Protein AF-A0A2S8PLY9-F1 (afdb_monomer)

Mean predicted aligned error: 3.07 Å

Sequence (62 aa):
EPSGLLPMQMPAHMKTVEEQLEDVAHDMECHVDSDGNTYDFGFGLNWVGVIEDERTRKYRKR

Structure (mmCIF, N/CA/C/O backbone):
data_AF-A0A2S8PLY9-F1
#
_entry.id   AF-A0A2S8PLY9-F1
#
loop_
_atom_site.group_PDB
_atom_site.id
_atom_site.type_symbol
_atom_site.label_atom_id
_atom_site.label_alt_id
_atom_site.label_comp_id
_atom_site.label_asym_id
_atom_site.label_entity_id
_atom_site.label_seq_id
_atom_site.pdbx_PDB_ins_code
_atom_site.Cartn_x
_atom_site.Cartn_y
_atom_site.Cartn_z
_atom_site.occupancy
_atom_site.B_iso_or_equiv
_atom_site.auth_seq_id
_atom_site.auth_comp_id
_atom_site.auth_asym_id
_atom_site.auth_atom_id
_atom_site.pdbx_PDB_model_num
ATOM 1 N N . GLU A 1 1 ? 7.849 2.704 -18.867 1.00 83.50 1 GLU A N 1
ATOM 2 C CA . GLU A 1 1 ? 7.300 1.693 -17.950 1.00 83.50 1 GLU A CA 1
ATOM 3 C C . GLU A 1 1 ? 6.930 2.368 -16.625 1.00 83.50 1 GLU A C 1
ATOM 5 O O . GLU A 1 1 ? 7.681 3.254 -16.219 1.00 83.50 1 GLU A O 1
ATOM 10 N N . PRO A 1 2 ? 5.779 2.050 -15.998 1.00 92.94 2 PRO A N 1
ATOM 11 C CA . PRO A 1 2 ? 5.418 2.580 -14.684 1.00 92.94 2 PRO A CA 1
ATOM 12 C C . PRO A 1 2 ? 6.462 2.220 -13.620 1.00 92.94 2 PRO A C 1
ATOM 14 O O . PRO A 1 2 ? 6.989 1.113 -13.607 1.00 92.94 2 PRO A O 1
ATOM 17 N N . SER A 1 3 ? 6.762 3.162 -12.728 1.00 94.94 3 SER A N 1
ATOM 18 C CA . SER A 1 3 ? 7.789 3.001 -11.685 1.00 94.94 3 SER A CA 1
ATOM 19 C C . SER A 1 3 ? 7.337 3.512 -10.312 1.00 94.94 3 SER A C 1
ATOM 21 O O . SER A 1 3 ? 8.174 3.763 -9.434 1.00 94.94 3 SER A O 1
ATOM 23 N N . GLY A 1 4 ? 6.031 3.751 -10.164 1.00 95.38 4 GLY A N 1
ATOM 24 C CA . GLY A 1 4 ? 5.413 4.270 -8.950 1.00 95.38 4 GLY A CA 1
ATOM 25 C C . GLY A 1 4 ? 5.383 3.215 -7.852 1.00 95.38 4 GLY A C 1
ATOM 26 O O . GLY A 1 4 ? 5.127 2.047 -8.127 1.00 95.38 4 GLY A O 1
ATOM 27 N N . LEU A 1 5 ? 5.648 3.650 -6.623 1.00 95.88 5 LEU A N 1
ATOM 28 C CA . LEU A 1 5 ? 5.575 2.829 -5.419 1.00 95.88 5 LEU A CA 1
ATOM 29 C C . LEU A 1 5 ? 4.596 3.483 -4.444 1.00 95.88 5 LEU A C 1
ATOM 31 O O . LEU A 1 5 ? 4.542 4.714 -4.369 1.00 95.88 5 LEU A O 1
ATOM 35 N N . LEU A 1 6 ? 3.846 2.676 -3.701 1.00 95.56 6 LEU A N 1
ATOM 36 C CA . LEU A 1 6 ? 2.907 3.170 -2.704 1.00 95.56 6 LEU A CA 1
ATOM 37 C C . LEU A 1 6 ? 3.653 3.883 -1.561 1.00 95.56 6 LEU A C 1
ATOM 39 O O . LEU A 1 6 ? 4.532 3.275 -0.941 1.00 95.56 6 LEU A O 1
ATOM 43 N N . PRO A 1 7 ? 3.313 5.152 -1.257 1.00 94.12 7 PRO A N 1
ATOM 44 C CA . PRO A 1 7 ? 3.936 5.908 -0.171 1.00 94.12 7 PRO A CA 1
ATOM 45 C C . PRO A 1 7 ? 3.340 5.584 1.208 1.00 94.12 7 PRO A C 1
ATOM 47 O O . PRO A 1 7 ? 3.845 6.073 2.213 1.00 94.12 7 PRO A O 1
ATOM 50 N N . MET A 1 8 ? 2.272 4.787 1.261 1.00 93.25 8 MET A N 1
ATOM 51 C CA . MET A 1 8 ? 1.603 4.314 2.474 1.00 93.25 8 MET A CA 1
ATOM 52 C C . MET A 1 8 ? 0.918 2.972 2.192 1.00 93.25 8 MET A C 1
ATOM 54 O O . MET A 1 8 ? 0.773 2.590 1.031 1.00 93.25 8 MET A O 1
ATOM 58 N N . GLN A 1 9 ? 0.490 2.269 3.237 1.00 95.62 9 GLN A N 1
ATOM 59 C CA . GLN A 1 9 ? -0.295 1.043 3.087 1.00 95.62 9 GLN A CA 1
ATOM 60 C C . GLN A 1 9 ? -1.672 1.349 2.491 1.00 95.62 9 GLN A C 1
ATOM 62 O O . GLN A 1 9 ? -2.293 2.352 2.846 1.00 95.62 9 GLN A O 1
ATOM 67 N N . MET A 1 10 ? -2.159 0.492 1.593 1.00 96.38 10 MET A N 1
ATOM 68 C CA . MET A 1 10 ? -3.542 0.567 1.128 1.00 96.38 10 MET A CA 1
ATOM 69 C C . MET A 1 10 ? -4.424 -0.270 2.066 1.00 96.38 10 MET A C 1
ATOM 71 O O . MET A 1 10 ? -4.238 -1.487 2.115 1.00 96.38 10 MET A O 1
ATOM 75 N N . PRO A 1 11 ? -5.384 0.326 2.791 1.00 96.50 11 PRO A N 1
ATOM 76 C CA . PRO A 1 11 ? -6.215 -0.396 3.750 1.00 96.50 11 PRO A CA 1
ATOM 77 C C . PRO A 1 11 ? -7.133 -1.411 3.055 1.00 96.50 11 PRO A C 1
ATOM 79 O O . PRO A 1 11 ? -7.707 -1.126 2.003 1.00 96.50 11 PRO A O 1
ATOM 82 N N . ALA A 1 12 ? -7.322 -2.581 3.667 1.00 96.62 12 ALA A N 1
ATOM 83 C CA . ALA A 1 12 ? -8.224 -3.618 3.166 1.00 96.62 12 ALA A CA 1
ATOM 84 C C . ALA A 1 12 ? -9.703 -3.195 3.204 1.00 96.62 12 ALA A C 1
ATOM 86 O O . ALA A 1 12 ? -10.488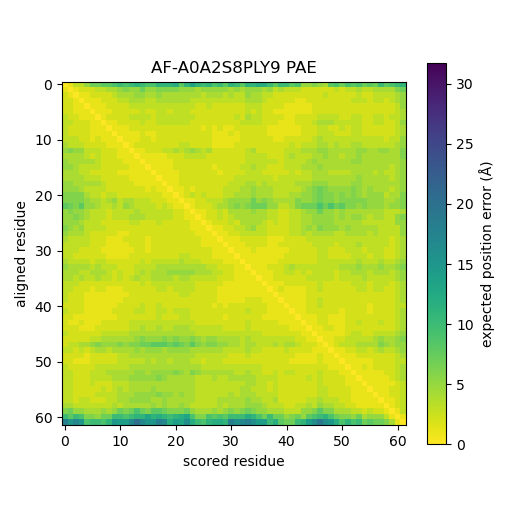 -3.589 2.339 1.00 96.62 12 ALA A O 1
ATOM 87 N N . HIS A 1 13 ? -10.088 -2.392 4.199 1.00 95.25 13 HIS A N 1
ATOM 88 C CA . HIS A 1 13 ? -11.450 -1.892 4.380 1.00 95.25 13 HIS A CA 1
ATOM 89 C C . HIS A 1 13 ? -11.496 -0.655 5.289 1.00 95.25 13 HIS A C 1
ATOM 91 O O . HIS A 1 13 ? -10.551 -0.381 6.026 1.00 95.25 13 HIS A O 1
ATOM 97 N N . MET A 1 14 ? -12.628 0.062 5.291 1.00 95.94 14 MET A N 1
ATOM 98 C CA . MET A 1 14 ? -12.812 1.302 6.067 1.00 95.94 14 MET A CA 1
ATOM 99 C C . MET A 1 14 ? -12.555 1.142 7.565 1.00 95.94 14 MET A C 1
ATOM 101 O O . MET A 1 14 ? -11.986 2.037 8.177 1.00 95.94 14 MET A O 1
ATOM 105 N N . LYS A 1 15 ? -12.892 -0.017 8.139 1.00 96.25 15 LYS A N 1
ATOM 106 C CA . LYS A 1 15 ? -12.610 -0.309 9.547 1.00 96.25 15 LYS A CA 1
ATOM 107 C C . LYS A 1 15 ? -11.112 -0.196 9.872 1.00 96.25 15 LYS A C 1
ATOM 109 O O . LYS A 1 15 ? -10.761 0.329 10.917 1.00 96.25 15 LYS A O 1
ATOM 114 N N . THR A 1 16 ? -10.236 -0.613 8.956 1.00 94.38 16 THR A N 1
ATOM 115 C CA . THR A 1 16 ? -8.775 -0.507 9.127 1.00 94.38 16 THR A CA 1
ATOM 116 C C 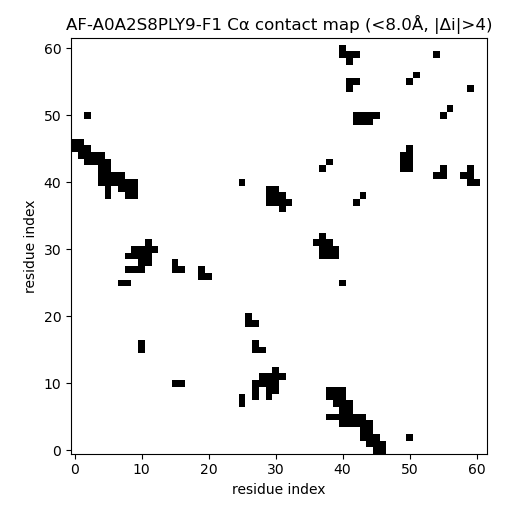. THR A 1 16 ? -8.331 0.946 9.218 1.00 94.38 16 THR A C 1
ATOM 118 O O . THR A 1 16 ? -7.431 1.257 9.982 1.00 94.38 16 THR A O 1
ATOM 121 N N . VAL A 1 17 ? -8.969 1.831 8.450 1.00 93.06 17 VAL A N 1
ATOM 122 C CA . VAL A 1 17 ? -8.682 3.271 8.476 1.00 93.06 17 VAL A CA 1
ATOM 123 C C . VAL A 1 17 ? -9.124 3.882 9.800 1.00 93.06 17 VAL A C 1
ATOM 125 O O . VAL A 1 17 ? -8.433 4.730 10.343 1.00 93.06 17 VAL A O 1
ATOM 128 N N . GLU A 1 18 ? -10.270 3.458 10.332 1.00 95.50 18 GLU A N 1
ATOM 129 C CA . GLU A 1 18 ? -10.786 3.958 11.612 1.00 95.50 18 GLU A CA 1
ATOM 130 C C . GLU A 1 18 ? -9.969 3.463 12.812 1.00 95.50 18 GLU A C 1
ATOM 132 O O . GLU A 1 18 ? -9.816 4.186 13.793 1.00 95.50 18 GLU A O 1
ATOM 137 N N . GLU A 1 19 ? -9.454 2.236 12.739 1.00 95.88 19 GLU A N 1
ATOM 138 C CA . GLU A 1 19 ? -8.641 1.622 13.794 1.00 95.88 19 GLU A CA 1
ATOM 139 C C . GLU A 1 19 ? -7.150 1.977 13.695 1.00 95.88 19 GLU A C 1
ATOM 141 O O . GLU A 1 19 ? -6.388 1.597 14.586 1.00 95.88 19 GLU A O 1
ATOM 146 N N . GLN A 1 20 ? -6.734 2.697 12.645 1.00 94.25 20 GLN A N 1
ATOM 147 C CA . GLN A 1 20 ? -5.332 3.043 12.428 1.00 94.25 20 GLN A CA 1
ATOM 148 C C . GLN A 1 20 ? -4.786 3.872 13.599 1.00 94.25 20 GLN A C 1
ATOM 150 O O . GLN A 1 20 ? -5.381 4.855 14.053 1.00 94.25 20 GLN A O 1
ATOM 155 N N . LEU A 1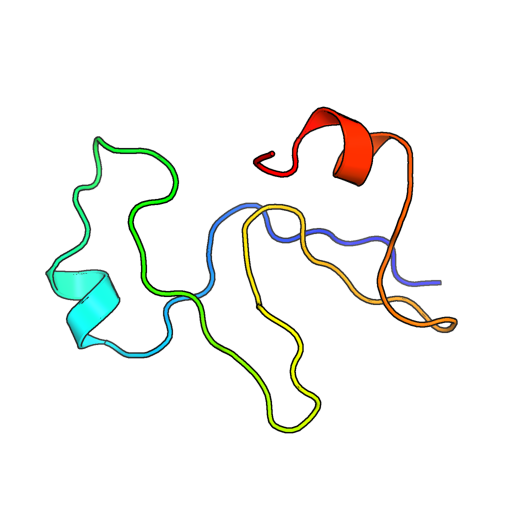 21 ? -3.611 3.493 14.074 1.00 94.50 21 LEU A N 1
ATOM 156 C CA . LEU A 1 21 ? -2.827 4.256 15.021 1.00 94.50 21 LEU A CA 1
ATOM 157 C C . LEU A 1 21 ? -1.961 5.215 14.205 1.00 94.50 21 LEU A C 1
ATOM 159 O O . LEU A 1 21 ? -0.888 4.845 13.745 1.00 94.50 21 LEU A O 1
ATOM 163 N N . GLU A 1 22 ? -2.412 6.459 14.035 1.00 89.12 22 GLU A N 1
ATOM 164 C CA . GLU A 1 22 ? -1.740 7.460 13.180 1.00 89.12 22 GLU A CA 1
ATOM 165 C C . GLU A 1 22 ? -0.247 7.670 13.515 1.00 89.12 22 GLU A C 1
ATOM 167 O O . GLU A 1 22 ? 0.545 8.033 12.645 1.00 89.12 22 GLU A O 1
ATOM 172 N N . ASP A 1 23 ? 0.150 7.390 14.760 1.00 91.38 23 ASP A N 1
ATOM 173 C CA . ASP A 1 23 ? 1.527 7.497 15.254 1.00 91.38 23 ASP A CA 1
ATOM 174 C C . ASP A 1 23 ? 2.370 6.216 15.074 1.00 91.38 23 ASP A C 1
ATOM 176 O O . ASP A 1 23 ? 3.564 6.200 15.393 1.00 91.38 23 ASP A O 1
ATOM 180 N N . VAL A 1 24 ? 1.782 5.120 14.588 1.00 91.50 24 VAL A N 1
ATOM 181 C CA . VAL A 1 24 ? 2.459 3.834 14.389 1.00 91.50 24 VAL A CA 1
ATOM 182 C C . VAL A 1 24 ? 2.606 3.557 12.901 1.00 91.50 24 VAL A C 1
ATOM 184 O O . VAL A 1 24 ? 1.648 3.445 12.150 1.00 91.50 24 VAL A O 1
ATOM 187 N N . ALA A 1 25 ? 3.850 3.396 12.456 1.00 90.44 25 ALA A N 1
ATOM 188 C CA . ALA A 1 25 ? 4.109 3.079 11.063 1.00 90.44 25 ALA A CA 1
ATOM 189 C C . ALA A 1 25 ? 3.678 1.644 10.715 1.00 90.44 25 ALA A C 1
ATOM 191 O O . ALA A 1 25 ? 4.107 0.675 11.349 1.00 90.44 25 ALA A O 1
ATOM 192 N N . HIS A 1 26 ? 2.958 1.524 9.602 1.00 91.75 26 HIS A N 1
ATOM 193 C CA . HIS A 1 26 ? 2.631 0.263 8.937 1.00 91.75 26 HIS A CA 1
ATOM 194 C C . HIS A 1 26 ? 1.807 -0.711 9.801 1.00 91.75 26 HIS A C 1
ATOM 196 O O . HIS A 1 26 ? 2.157 -1.894 9.912 1.00 91.75 26 HIS A O 1
ATOM 202 N N . ASP A 1 27 ? 0.770 -0.202 10.462 1.00 93.44 27 ASP A N 1
ATOM 203 C CA . ASP A 1 27 ? -0.133 -0.942 11.346 1.00 93.44 27 ASP A CA 1
ATOM 204 C C . ASP A 1 27 ? -1.455 -1.358 10.674 1.00 93.44 27 ASP A C 1
ATOM 206 O O . ASP A 1 27 ? -2.233 -2.112 11.259 1.00 93.44 27 ASP A O 1
ATOM 210 N N . MET A 1 28 ? -1.698 -0.922 9.437 1.00 94.12 28 MET A N 1
ATOM 211 C CA . MET A 1 28 ? -2.916 -1.237 8.704 1.00 94.12 28 MET A CA 1
ATOM 212 C C . MET A 1 28 ? -2.886 -2.654 8.121 1.00 94.12 28 MET A C 1
ATOM 214 O O . MET A 1 28 ? -1.899 -3.111 7.535 1.00 94.12 28 MET A O 1
ATOM 218 N N . GLU A 1 29 ? -4.032 -3.329 8.193 1.00 95.88 29 GLU A N 1
ATOM 219 C CA . GLU A 1 29 ? -4.316 -4.501 7.369 1.00 95.88 29 GLU A CA 1
ATOM 220 C C . GLU A 1 29 ? -4.378 -4.087 5.892 1.00 95.88 29 GLU A C 1
ATOM 222 O O . GLU A 1 29 ? -5.245 -3.312 5.478 1.00 95.88 29 GLU A O 1
ATOM 227 N N . CYS A 1 30 ? -3.431 -4.586 5.099 1.00 96.62 30 CYS A N 1
ATOM 228 C CA . CYS A 1 30 ? -3.300 -4.211 3.698 1.00 96.62 30 CYS A CA 1
ATOM 229 C C . CYS A 1 30 ? -4.294 -4.956 2.807 1.00 96.62 30 CYS A C 1
ATOM 231 O O . CYS A 1 30 ? -4.537 -6.150 2.981 1.00 96.62 30 CYS A O 1
ATOM 233 N N . HIS A 1 31 ? -4.804 -4.265 1.791 1.00 97.19 31 HIS A N 1
ATOM 234 C CA . HIS A 1 31 ? -5.607 -4.878 0.744 1.00 97.19 31 HIS A CA 1
ATOM 235 C C . HIS A 1 31 ? -4.801 -5.929 -0.034 1.00 97.19 31 HIS A C 1
ATOM 237 O O . HIS A 1 31 ? -3.650 -5.689 -0.415 1.00 97.19 31 HIS A O 1
ATOM 243 N N . VAL A 1 32 ? -5.442 -7.068 -0.301 1.00 97.50 32 VAL A N 1
ATOM 244 C CA . VAL A 1 32 ? -4.940 -8.130 -1.176 1.00 97.50 32 VAL A CA 1
ATOM 245 C C . VAL A 1 32 ? -5.890 -8.251 -2.360 1.00 97.50 32 VAL A C 1
ATOM 247 O O . VAL A 1 32 ? -7.098 -8.411 -2.165 1.00 9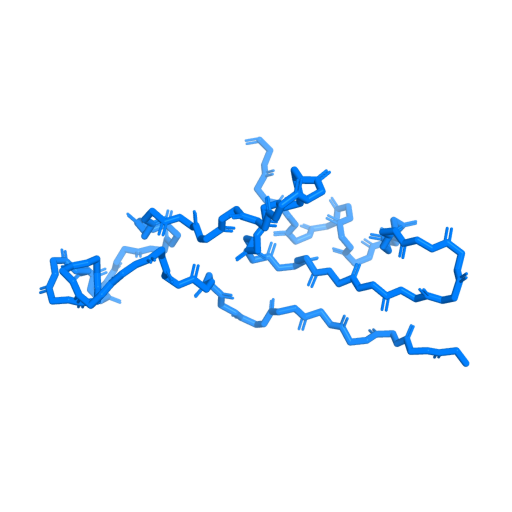7.50 32 VAL A O 1
ATOM 250 N N . ASP A 1 33 ? -5.353 -8.144 -3.572 1.00 95.56 33 ASP A N 1
ATOM 251 C CA . ASP A 1 33 ? -6.153 -8.281 -4.790 1.00 95.56 33 ASP A CA 1
ATOM 252 C C . ASP A 1 33 ? -6.487 -9.751 -5.113 1.00 95.56 33 ASP A C 1
ATOM 254 O O . ASP A 1 33 ? -6.081 -10.691 -4.425 1.00 95.56 33 ASP A O 1
ATOM 258 N N . SER A 1 34 ? -7.246 -9.964 -6.190 1.00 96.38 34 SER A N 1
ATOM 259 C CA . SER A 1 34 ? -7.612 -11.303 -6.667 1.00 96.38 34 SER A CA 1
ATOM 260 C C . SER A 1 34 ? -6.425 -12.146 -7.137 1.00 96.38 34 SER A C 1
ATOM 262 O O . SER A 1 34 ? -6.542 -13.371 -7.178 1.00 96.38 34 SER A O 1
ATOM 264 N N . ASP A 1 35 ? -5.313 -11.504 -7.492 1.00 94.19 35 ASP A N 1
ATOM 265 C CA . ASP A 1 35 ? -4.101 -12.145 -8.004 1.00 94.19 35 ASP A CA 1
ATOM 266 C C . ASP A 1 35 ? -3.097 -12.438 -6.870 1.00 94.19 35 ASP A C 1
ATOM 268 O O . ASP A 1 35 ? -2.046 -13.038 -7.101 1.00 94.19 35 ASP A O 1
ATOM 272 N N . GLY A 1 36 ? -3.435 -12.067 -5.628 1.00 94.81 36 GLY A N 1
ATOM 273 C CA . GLY A 1 36 ? -2.633 -12.296 -4.429 1.00 94.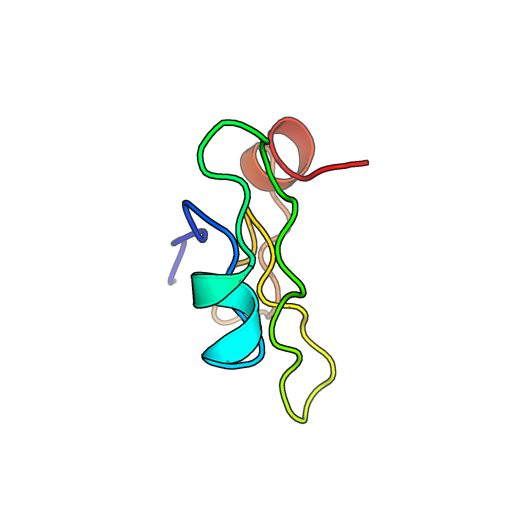81 36 GLY A CA 1
ATOM 274 C C . GLY A 1 36 ? -1.591 -11.214 -4.145 1.00 94.81 36 GLY A C 1
ATOM 275 O O . GLY A 1 36 ? -0.726 -11.429 -3.294 1.00 94.81 36 GLY A O 1
ATOM 276 N N . ASN A 1 37 ? -1.638 -10.061 -4.819 1.00 95.06 37 ASN A N 1
ATOM 277 C CA . ASN A 1 37 ? -0.727 -8.959 -4.530 1.00 95.06 37 ASN A CA 1
ATOM 278 C C . ASN A 1 37 ? -1.189 -8.184 -3.295 1.00 95.06 37 ASN A C 1
ATOM 280 O O . ASN A 1 37 ? -2.318 -7.695 -3.237 1.00 95.06 37 ASN A O 1
ATOM 284 N N . THR A 1 38 ? -0.283 -8.006 -2.334 1.00 96.50 38 THR A N 1
ATOM 285 C CA . THR A 1 38 ? -0.516 -7.174 -1.150 1.00 96.50 38 THR A CA 1
ATOM 286 C C . THR A 1 38 ? -0.071 -5.739 -1.408 1.00 96.50 38 THR A C 1
ATOM 288 O O . THR A 1 38 ? 1.102 -5.479 -1.684 1.00 96.50 38 THR A O 1
ATOM 291 N N . TYR A 1 39 ? -0.992 -4.792 -1.250 1.00 95.81 39 TYR A N 1
ATOM 292 C CA . TYR A 1 39 ? -0.762 -3.365 -1.474 1.00 95.81 39 TYR A CA 1
ATOM 293 C C . TYR A 1 39 ? -0.145 -2.703 -0.230 1.00 95.81 39 TYR A C 1
ATOM 295 O O . TYR A 1 39 ? -0.719 -1.801 0.383 1.00 95.81 39 TYR A O 1
ATOM 303 N N . ASP A 1 40 ? 1.031 -3.192 0.158 1.00 95.69 40 ASP A N 1
ATOM 304 C CA . ASP A 1 40 ? 1.806 -2.696 1.299 1.00 95.69 40 ASP A CA 1
ATOM 305 C C . ASP A 1 40 ? 2.707 -1.508 0.901 1.00 95.69 40 ASP A C 1
ATOM 307 O O . ASP A 1 40 ? 2.890 -1.189 -0.280 1.00 95.69 40 ASP A O 1
ATOM 311 N N . PHE A 1 41 ? 3.299 -0.837 1.888 1.00 95.12 41 PHE A N 1
ATOM 312 C CA . PHE A 1 41 ? 4.238 0.257 1.664 1.00 95.12 41 PHE A CA 1
ATOM 313 C C . PHE A 1 41 ? 5.392 -0.168 0.741 1.00 95.12 41 PHE A C 1
ATOM 315 O O . PHE A 1 41 ? 6.071 -1.176 0.959 1.00 95.12 41 PHE A O 1
ATOM 322 N N . GLY A 1 42 ? 5.638 0.632 -0.298 1.00 94.44 42 GLY A N 1
ATOM 323 C CA . GLY A 1 42 ? 6.654 0.334 -1.302 1.00 94.44 42 GLY A CA 1
ATOM 324 C C . GLY A 1 42 ? 6.243 -0.713 -2.344 1.00 94.44 42 GLY A C 1
ATOM 325 O O . GLY A 1 42 ? 7.094 -1.107 -3.138 1.00 94.44 42 GLY A O 1
ATOM 326 N N . PHE A 1 43 ? 4.983 -1.161 -2.379 1.00 95.75 43 PHE A N 1
ATOM 327 C CA . PHE A 1 43 ? 4.453 -1.981 -3.474 1.00 95.75 43 PHE A CA 1
ATOM 328 C C . PHE A 1 43 ? 4.241 -1.149 -4.747 1.00 95.75 43 PHE A C 1
ATOM 330 O O . PHE A 1 43 ? 3.882 0.028 -4.688 1.00 95.75 43 PHE A O 1
ATOM 337 N N . GLY A 1 44 ? 4.443 -1.763 -5.912 1.00 95.44 44 GLY A N 1
ATOM 338 C CA . GLY A 1 44 ? 4.194 -1.146 -7.208 1.00 95.44 44 GLY A CA 1
ATOM 339 C C . GLY A 1 44 ? 4.286 -2.157 -8.344 1.00 95.44 44 GLY A C 1
ATOM 340 O O . GLY A 1 44 ? 4.955 -3.185 -8.220 1.00 95.44 44 GLY A O 1
ATOM 341 N N . LEU A 1 45 ? 3.617 -1.847 -9.453 1.00 95.25 45 LEU A N 1
ATOM 342 C CA . LEU A 1 45 ? 3.559 -2.684 -10.648 1.00 95.25 45 LEU A CA 1
ATOM 343 C C . LEU A 1 45 ? 4.138 -1.947 -11.853 1.00 95.25 45 LEU A C 1
ATOM 345 O O . LEU A 1 45 ? 4.013 -0.727 -11.985 1.00 95.25 45 LEU A O 1
ATOM 349 N N . ASN A 1 46 ? 4.735 -2.719 -12.747 1.00 95.19 46 ASN A N 1
ATOM 350 C CA . ASN A 1 46 ? 5.251 -2.288 -14.030 1.0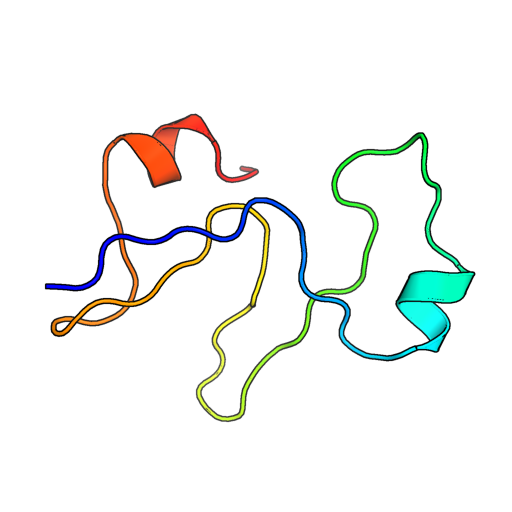0 95.19 46 ASN A CA 1
ATOM 351 C C . ASN A 1 46 ? 4.747 -3.223 -15.151 1.00 95.19 46 ASN A C 1
ATOM 353 O O . ASN A 1 46 ? 3.811 -3.991 -14.937 1.00 95.19 46 ASN A O 1
ATOM 357 N N . TRP A 1 47 ? 5.289 -3.140 -16.369 1.00 93.62 47 TRP A N 1
ATOM 358 C CA . TRP A 1 47 ? 4.823 -3.986 -17.479 1.00 93.62 47 TRP A CA 1
ATOM 359 C C . TRP A 1 47 ? 5.307 -5.437 -17.375 1.00 93.62 47 TRP A C 1
ATOM 361 O O . TRP A 1 47 ? 4.753 -6.309 -18.041 1.00 93.62 47 TRP A O 1
ATOM 371 N N . VAL A 1 48 ? 6.329 -5.691 -16.558 1.00 92.56 48 VAL A N 1
ATOM 372 C CA . VAL A 1 48 ? 6.911 -7.018 -16.309 1.00 92.56 48 VAL A CA 1
ATOM 373 C C . VAL A 1 48 ?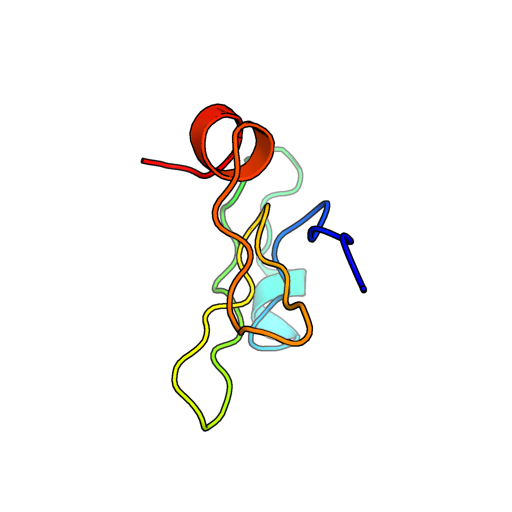 6.308 -7.686 -15.061 1.00 92.56 48 VAL A C 1
ATOM 375 O O . VAL A 1 48 ? 6.383 -8.905 -14.932 1.00 92.56 48 VAL A O 1
ATOM 378 N N . GLY A 1 49 ? 5.672 -6.922 -14.168 1.00 92.94 49 GLY A N 1
ATOM 379 C CA . GLY A 1 49 ? 5.020 -7.415 -12.955 1.00 92.94 49 GLY A CA 1
ATOM 380 C C . GLY A 1 49 ? 5.313 -6.543 -11.734 1.00 92.94 49 GLY A C 1
ATOM 381 O O . GLY A 1 49 ? 5.291 -5.316 -11.811 1.00 92.94 49 GLY A O 1
ATOM 382 N N . VAL A 1 50 ? 5.561 -7.178 -10.587 1.00 94.94 50 VAL A N 1
ATOM 383 C CA . VAL A 1 50 ? 5.896 -6.485 -9.333 1.00 94.94 50 VAL A CA 1
ATOM 384 C C . VAL A 1 50 ? 7.277 -5.844 -9.430 1.00 94.94 50 VAL A C 1
ATOM 386 O O . VAL A 1 50 ? 8.246 -6.471 -9.854 1.00 94.94 50 VAL A O 1
ATOM 389 N N . ILE A 1 51 ? 7.372 -4.579 -9.022 1.00 95.25 51 ILE A N 1
ATOM 390 C CA . ILE A 1 51 ? 8.627 -3.829 -9.041 1.00 95.25 51 ILE A CA 1
ATOM 391 C C . ILE A 1 51 ? 9.556 -4.346 -7.934 1.00 95.25 51 ILE A C 1
ATOM 393 O O . ILE A 1 51 ? 9.303 -4.166 -6.742 1.00 95.25 51 ILE A O 1
ATOM 397 N N . GLU A 1 52 ? 10.687 -4.926 -8.333 1.00 93.69 52 GLU A N 1
ATOM 398 C CA . GLU A 1 52 ? 11.770 -5.333 -7.435 1.00 93.69 52 GLU A CA 1
ATOM 399 C C . GLU A 1 52 ? 13.078 -4.620 -7.801 1.00 93.69 52 GLU A C 1
ATOM 401 O O . GLU A 1 52 ? 13.832 -5.062 -8.667 1.00 93.69 52 GLU A O 1
ATOM 406 N N . ASP A 1 53 ? 13.359 -3.497 -7.137 1.00 93.44 53 ASP A N 1
ATOM 407 C CA . ASP A 1 53 ? 14.524 -2.651 -7.402 1.00 93.44 53 ASP A CA 1
ATOM 408 C C . ASP A 1 53 ? 15.242 -2.226 -6.104 1.00 93.44 53 ASP A C 1
ATOM 410 O O . ASP A 1 53 ? 14.949 -2.698 -5.002 1.00 93.44 53 ASP A O 1
ATOM 414 N N . GLU A 1 54 ? 16.233 -1.339 -6.215 1.00 94.81 54 GLU A N 1
ATOM 415 C CA . GLU A 1 54 ? 16.985 -0.831 -5.060 1.00 94.81 54 GLU A CA 1
ATOM 416 C C . GLU A 1 54 ? 16.099 -0.124 -4.019 1.00 94.81 54 GLU A C 1
ATOM 418 O O . GLU A 1 54 ? 16.387 -0.182 -2.822 1.00 94.81 54 GLU A O 1
ATOM 423 N N . ARG A 1 55 ? 15.006 0.521 -4.447 1.00 94.00 55 ARG A N 1
ATOM 424 C CA . ARG A 1 55 ? 14.077 1.245 -3.570 1.00 94.00 55 ARG A CA 1
ATOM 425 C C . ARG A 1 55 ? 13.235 0.256 -2.780 1.00 94.00 55 ARG A C 1
ATOM 427 O O . ARG A 1 55 ? 13.163 0.377 -1.559 1.00 94.00 55 ARG A O 1
ATOM 434 N N . THR A 1 5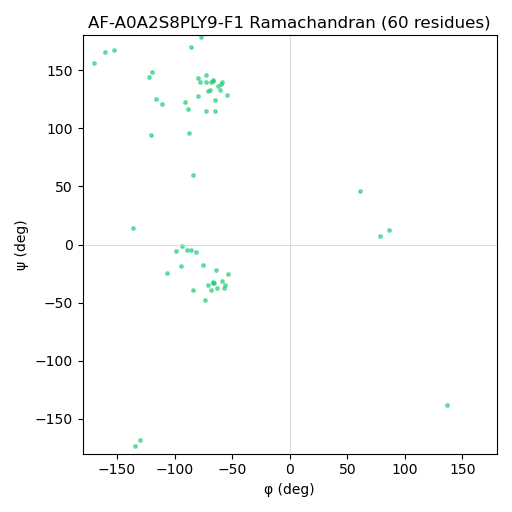6 ? 12.658 -0.750 -3.436 1.00 92.56 56 THR A N 1
ATOM 435 C CA . THR A 1 56 ? 11.849 -1.754 -2.728 1.00 92.56 56 THR A CA 1
ATOM 436 C C . THR A 1 56 ? 12.705 -2.589 -1.776 1.00 92.56 56 THR A C 1
ATOM 438 O O . THR A 1 56 ? 12.274 -2.875 -0.664 1.00 92.56 56 THR A O 1
ATOM 441 N N . ARG A 1 57 ? 13.977 -2.847 -2.108 1.00 91.81 57 ARG A N 1
ATOM 442 C CA . ARG A 1 57 ? 14.941 -3.482 -1.185 1.00 91.81 57 ARG A CA 1
ATOM 443 C C . ARG A 1 57 ? 15.314 -2.624 0.026 1.00 91.81 57 ARG 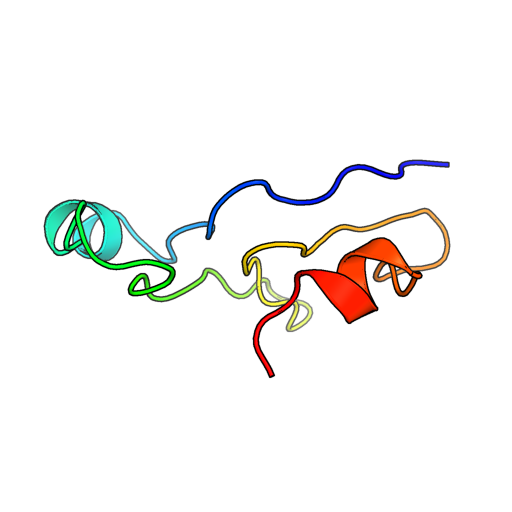A C 1
ATOM 445 O O . ARG A 1 57 ? 15.630 -3.172 1.080 1.00 91.81 57 ARG A O 1
ATOM 452 N N . LYS A 1 58 ? 15.338 -1.298 -0.127 1.00 93.06 58 LYS A N 1
ATOM 453 C CA . LYS A 1 58 ? 15.726 -0.360 0.935 1.00 93.06 58 LYS A CA 1
ATOM 454 C C . LYS A 1 58 ? 14.573 -0.028 1.881 1.00 93.06 58 LYS A C 1
ATOM 456 O O . LYS A 1 58 ? 14.812 0.127 3.075 1.00 93.06 58 LYS A O 1
ATOM 461 N N . TYR A 1 59 ? 13.367 0.135 1.341 1.00 89.88 59 TYR A N 1
ATOM 462 C CA . TYR A 1 59 ? 12.235 0.727 2.056 1.00 89.88 59 TYR A CA 1
ATOM 463 C C . TYR A 1 59 ? 11.159 -0.281 2.478 1.00 89.88 59 TYR A C 1
ATOM 465 O O . TYR A 1 59 ? 10.443 -0.007 3.440 1.00 89.88 59 TYR A O 1
ATOM 473 N N . ARG A 1 60 ? 11.031 -1.436 1.807 1.00 86.88 60 ARG A N 1
ATOM 474 C CA . ARG A 1 60 ? 10.022 -2.439 2.177 1.00 86.88 60 ARG A CA 1
ATOM 475 C C . ARG A 1 60 ? 10.371 -3.063 3.531 1.00 86.88 60 ARG A C 1
ATOM 477 O O . ARG A 1 60 ? 11.542 -3.332 3.816 1.00 86.88 60 ARG A O 1
ATOM 484 N N . LYS A 1 61 ? 9.352 -3.281 4.366 1.00 78.44 61 LYS A N 1
ATOM 485 C CA . LYS A 1 61 ? 9.500 -3.949 5.667 1.00 78.44 61 LYS A CA 1
ATOM 486 C C . LYS A 1 61 ? 10.059 -5.364 5.438 1.00 78.44 61 LYS A C 1
ATOM 488 O O . LYS A 1 61 ? 9.687 -6.020 4.463 1.00 78.44 61 LYS A O 1
ATOM 493 N N . ARG A 1 62 ? 11.006 -5.781 6.283 1.00 62.12 62 ARG A N 1
ATOM 494 C CA . ARG A 1 62 ? 11.555 -7.146 6.284 1.00 62.12 62 ARG A CA 1
ATOM 495 C C . ARG A 1 62 ? 10.670 -8.084 7.082 1.00 62.12 62 ARG A C 1
ATOM 497 O O . ARG A 1 62 ? 10.121 -7.609 8.101 1.00 62.12 62 ARG A O 1
#

Secondary structure (DSSP, 8-state):
------SSPPBSSHHHHHH--TTSTT-S-B-B-TT--B--TT--B-SSSB--SHHHHHHS--

Foldseek 3Di:
DDDDFAQAAAAQDPVQVVPDPPPDHFPHDHHADPVGDTNGGRWDADPVGTDDDPCCVVPPDD

Solvent-accessible surface area (backbone atoms only — not comparable to full-atom values): 3895 Å² total; per-residue (Å²): 124,60,80,60,54,34,92,50,64,40,58,58,46,72,66,37,64,73,69,48,55,92,90,49,85,90,74,56,55,48,26,64,52,96,89,68,52,63,38,36,47,39,34,33,57,38,90,92,40,76,58,82,50,76,62,35,70,70,67,34,85,131

pLDDT: mean 93.38, std 5.07, range [62.12, 97.5]

Radius of gyration: 12.33 Å; Cα contacts (8 Å, |Δi|>4): 88; chains: 1; bounding box: 30×20×33 Å